Protein AF-A0A7S1T5T5-F1 (afdb_monomer_lite)

Secondary structure (DSSP, 8-state):
--HHHHTT--HHHHHHHHHHHHHHHHTT-S---HHHHHHHHHH-HHHHHHHHHHHHHHHHHHHHHHHHH-HHHHTS---SEEEEEETTEEEEEEEEE-TT----HHHHHHHHHHHHTT-EEEEEEPPPPP----------

Foldseek 3Di:
DPLVVQLVDALVNQLVVQLVVVVVVVPPDPDDDCVVVVCCVVQNSNNVSLQSSQCGSLNVSLLVVVCVVDVPLQVPLFAPDWDFDNVVRHIEGEHEAEVPDDRDPSVVVNQVSCVVSVHHYDYHYDDDDPPPPPPPDDDD

Organism: NCBI:txid31354

Sequence (140 aa):
MRFEAMLKWSGRQIRDEVLSRLEMRCSRLSCFSHFLGDLIERQGRETIADIAEGIGGAGMVRIFRLLCFDFSYWRGGFPDLLLWRSSPPNVKFIEVKGPRDSLSARQRAWMQELLAASLDASVCHVLEPHSTRATHLLEY

Radius of gyration: 20.07 Å; chains: 1; bounding box: 54×48×59 Å

pLDDT: mean 86.36, std 17.39, range [37.12, 98.62]

InterPro domains:
  IPR011856 tRNA endonuclease-like domain superfamily [G3DSA:3.40.1350.10] (56-133)
  IPR014883 VRR-NUC domain [PF08774] (46-126)
  IPR014883 VRR-NUC domain [SM00990] (9-128)
  IPR033315 Fanconi-associated nuclease 1-like [PTHR15749] (41-131)

Structure (mmCIF, N/CA/C/O backbone):
data_AF-A0A7S1T5T5-F1
#
_entry.id   AF-A0A7S1T5T5-F1
#
loop_
_atom_site.group_PDB
_atom_site.id
_atom_site.type_symbol
_atom_site.label_atom_id
_atom_site.label_alt_id
_atom_site.label_comp_id
_atom_site.label_asym_id
_atom_site.label_entity_id
_atom_site.label_seq_id
_atom_site.pdbx_PDB_ins_code
_atom_site.Cartn_x
_atom_site.Cartn_y
_atom_site.Cartn_z
_atom_site.occupancy
_atom_site.B_iso_or_equiv
_atom_site.auth_seq_id
_atom_site.auth_comp_id
_atom_site.auth_asym_id
_atom_site.auth_atom_id
_atom_site.pdbx_PDB_model_num
ATOM 1 N N . MET A 1 1 ? -11.013 -13.771 8.682 1.00 61.72 1 MET A N 1
ATOM 2 C CA . MET A 1 1 ? -10.784 -12.306 8.764 1.00 61.72 1 MET A CA 1
ATOM 3 C C . MET A 1 1 ? -12.099 -11.597 9.002 1.00 61.72 1 MET A C 1
ATOM 5 O O . MET A 1 1 ? -13.111 -12.040 8.479 1.00 61.72 1 MET A O 1
ATOM 9 N N . ARG A 1 2 ? -12.092 -10.502 9.765 1.00 84.25 2 ARG A N 1
ATOM 10 C CA . ARG A 1 2 ? -13.293 -9.711 10.077 1.00 84.25 2 ARG A CA 1
ATOM 11 C C . ARG A 1 2 ? -13.491 -8.570 9.067 1.00 84.25 2 ARG A C 1
ATOM 13 O O . ARG A 1 2 ? -13.563 -7.414 9.462 1.00 84.25 2 ARG A O 1
ATOM 20 N N . PHE A 1 3 ? -13.536 -8.880 7.768 1.00 91.00 3 PHE A N 1
ATOM 21 C CA . PHE A 1 3 ? -13.627 -7.846 6.725 1.00 91.00 3 PHE A CA 1
ATOM 22 C C . PHE A 1 3 ? -14.853 -6.944 6.882 1.00 91.00 3 PHE A C 1
ATOM 24 O O . PHE A 1 3 ? -14.712 -5.730 6.833 1.00 91.00 3 PHE A O 1
ATOM 31 N 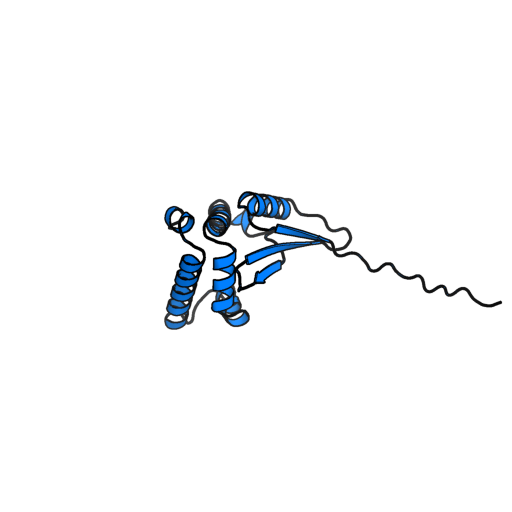N . GLU A 1 4 ? -16.016 -7.519 7.182 1.00 91.56 4 GLU A N 1
ATOM 32 C CA . GLU A 1 4 ? -17.257 -6.757 7.390 1.00 91.56 4 GLU A CA 1
ATOM 33 C C . GLU A 1 4 ? -17.188 -5.785 8.573 1.00 91.56 4 GLU A C 1
ATOM 35 O O . GLU A 1 4 ? -17.822 -4.733 8.556 1.00 91.56 4 GLU A O 1
ATOM 40 N N . ALA A 1 5 ? -16.402 -6.116 9.602 1.00 90.88 5 ALA A N 1
ATOM 41 C CA . ALA A 1 5 ? -16.157 -5.194 10.704 1.00 90.88 5 ALA A CA 1
ATOM 42 C C . ALA A 1 5 ? -15.204 -4.075 10.267 1.00 90.88 5 ALA A C 1
ATOM 44 O O . ALA A 1 5 ? -15.497 -2.908 10.499 1.00 90.88 5 ALA A O 1
ATOM 45 N N . MET A 1 6 ? -14.111 -4.425 9.581 1.00 93.31 6 MET A N 1
ATOM 46 C CA . MET A 1 6 ? -13.083 -3.474 9.149 1.00 93.31 6 MET A CA 1
ATOM 47 C C . MET A 1 6 ? -13.608 -2.439 8.147 1.00 93.31 6 MET A C 1
ATOM 49 O O . MET A 1 6 ? -13.191 -1.289 8.203 1.00 93.31 6 MET A O 1
ATOM 53 N N . LEU A 1 7 ? -14.575 -2.800 7.293 1.00 94.44 7 LEU A N 1
ATOM 54 C CA . LEU A 1 7 ? -15.269 -1.846 6.411 1.00 94.44 7 LEU A CA 1
ATOM 55 C C . LEU A 1 7 ? -15.936 -0.692 7.173 1.00 94.44 7 LEU A C 1
ATOM 57 O O . LEU A 1 7 ? -16.133 0.378 6.607 1.00 94.44 7 LEU A O 1
ATOM 61 N N . LYS A 1 8 ? -16.302 -0.914 8.440 1.00 94.00 8 LYS A N 1
ATOM 62 C CA . LYS A 1 8 ? -17.010 0.053 9.289 1.00 94.00 8 LYS A CA 1
ATOM 63 C C . LYS A 1 8 ? -16.078 0.803 10.235 1.00 94.00 8 LYS A C 1
ATOM 65 O O . LYS A 1 8 ? -16.542 1.647 10.996 1.00 94.00 8 LYS A O 1
ATOM 70 N N . TRP A 1 9 ? -14.793 0.461 10.253 1.00 94.88 9 TRP A N 1
ATOM 71 C CA . TRP A 1 9 ? -13.835 1.091 11.148 1.00 94.88 9 TRP A CA 1
ATOM 72 C C . TRP A 1 9 ? -13.395 2.445 10.603 1.00 94.88 9 TRP A C 1
ATOM 74 O O . TRP A 1 9 ? -13.061 2.587 9.427 1.00 94.88 9 TRP A O 1
ATOM 84 N N . SER A 1 10 ? -13.352 3.432 11.493 1.00 94.94 10 SER A N 1
ATOM 85 C CA . SER A 1 10 ? -12.635 4.683 11.253 1.00 94.94 10 SER A CA 1
ATOM 86 C C . SER A 1 10 ? -11.128 4.435 11.128 1.00 94.94 10 SER A C 1
ATOM 88 O O . SER A 1 10 ? -10.605 3.449 11.653 1.00 94.94 10 SER A O 1
ATOM 90 N N . GLY A 1 11 ? -10.414 5.369 10.493 1.00 93.44 11 GLY A N 1
ATOM 91 C CA . GLY A 1 11 ? -8.951 5.324 10.412 1.00 93.44 11 GLY A CA 1
ATOM 92 C C . GLY A 1 11 ? -8.290 5.177 11.789 1.00 93.44 11 GLY A C 1
ATOM 93 O O . GLY A 1 11 ? -7.420 4.330 11.965 1.00 93.44 11 GLY A O 1
ATOM 94 N N . ARG A 1 12 ? -8.783 5.903 12.801 1.00 94.88 12 ARG A N 1
ATOM 95 C CA . ARG A 1 12 ? -8.283 5.808 14.181 1.00 94.88 12 ARG A CA 1
ATOM 96 C C . ARG A 1 12 ? -8.471 4.417 14.792 1.00 94.88 12 ARG A C 1
ATOM 98 O O . ARG A 1 12 ? -7.554 3.897 15.406 1.00 94.88 12 ARG A O 1
ATOM 105 N N . GLN A 1 13 ? -9.619 3.772 14.579 1.00 96.00 13 GLN A N 1
ATOM 106 C CA . GLN A 1 13 ? -9.828 2.401 15.066 1.00 96.00 13 GLN A CA 1
ATOM 107 C C . GLN A 1 13 ? -8.876 1.400 14.401 1.00 96.00 13 GLN A C 1
ATOM 109 O O . GLN A 1 13 ? -8.422 0.458 15.045 1.00 96.00 13 GLN A O 1
ATOM 114 N N . ILE A 1 14 ? -8.557 1.608 13.120 1.00 95.75 14 ILE A N 1
ATOM 115 C CA . ILE A 1 14 ? -7.556 0.803 12.411 1.00 95.75 14 ILE A CA 1
ATOM 116 C C . ILE A 1 14 ? -6.173 1.037 13.010 1.00 95.75 14 ILE A C 1
ATOM 118 O O . ILE A 1 14 ? -5.473 0.066 13.295 1.00 95.75 14 ILE A O 1
ATOM 122 N N . ARG A 1 15 ? -5.803 2.302 13.238 1.00 95.50 15 ARG A N 1
ATOM 123 C CA . ARG A 1 15 ? -4.551 2.681 13.895 1.00 95.50 15 ARG A CA 1
ATOM 124 C C . ARG A 1 15 ? -4.381 1.954 15.226 1.00 95.50 15 ARG A C 1
ATOM 126 O O . ARG A 1 15 ? -3.378 1.273 15.431 1.00 95.50 15 ARG A O 1
ATOM 133 N N . ASP A 1 16 ? -5.371 2.087 16.102 1.00 95.44 16 ASP A N 1
ATOM 134 C CA . ASP A 1 16 ? -5.329 1.562 17.466 1.00 95.44 16 ASP A CA 1
ATOM 135 C C . ASP A 1 16 ? -5.233 0.027 17.460 1.00 95.44 16 ASP A C 1
ATOM 137 O O . ASP A 1 16 ? -4.434 -0.556 18.197 1.00 95.44 16 ASP A O 1
ATOM 141 N N . GLU A 1 17 ? -5.974 -0.642 16.568 1.00 93.88 17 GL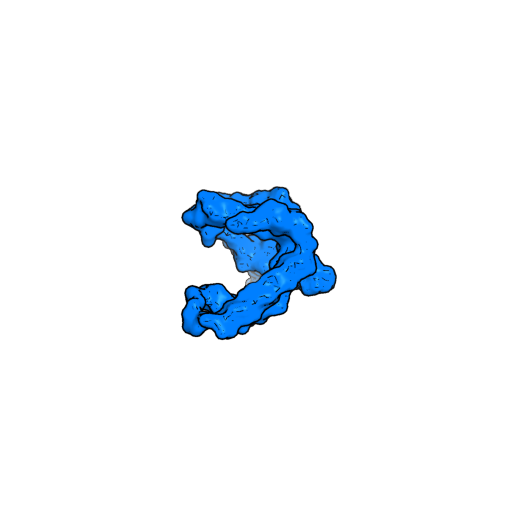U A N 1
ATOM 142 C CA . GLU A 1 17 ? -5.882 -2.096 16.390 1.00 93.88 17 GLU A CA 1
ATOM 143 C C . GLU A 1 17 ? -4.492 -2.524 15.891 1.00 93.88 17 GLU A C 1
ATOM 145 O O . GLU A 1 17 ? -3.937 -3.520 16.367 1.00 93.88 17 GLU A O 1
ATOM 150 N N . VAL A 1 18 ? -3.917 -1.797 14.926 1.00 92.38 18 VAL A N 1
ATOM 151 C CA . VAL A 1 18 ? -2.579 -2.085 14.391 1.00 92.38 18 VAL A CA 1
ATOM 152 C C . VAL A 1 18 ? -1.530 -1.939 15.488 1.00 92.38 18 VAL A C 1
ATOM 154 O O . VAL A 1 18 ? -0.756 -2.873 15.700 1.00 92.38 18 VAL A O 1
ATOM 157 N N . LEU A 1 19 ? -1.541 -0.831 16.232 1.00 91.94 19 LEU A N 1
ATOM 158 C CA . LEU A 1 19 ? -0.616 -0.604 17.344 1.00 91.94 19 LEU A CA 1
ATOM 159 C 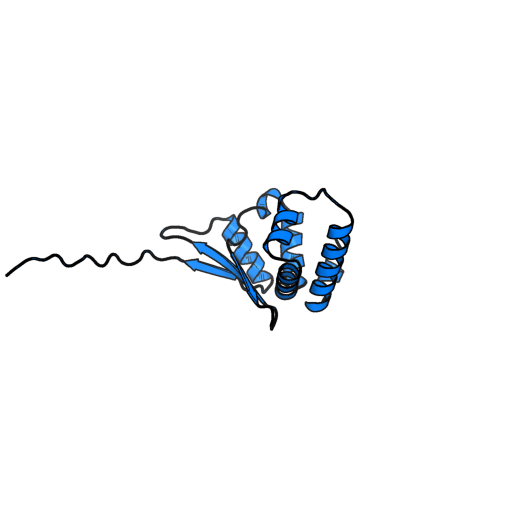C . LEU A 1 19 ? -0.733 -1.701 18.404 1.00 91.94 19 LEU A C 1
ATOM 161 O O . LEU A 1 19 ? 0.275 -2.324 18.743 1.00 91.94 19 LEU A O 1
ATOM 165 N N . SER A 1 20 ? -1.955 -2.021 18.841 1.00 90.69 20 SER A N 1
ATOM 166 C CA . SER A 1 20 ? -2.203 -3.070 19.837 1.00 90.69 20 SER A CA 1
ATOM 167 C C . SER A 1 20 ? -1.653 -4.433 19.393 1.00 90.69 20 SER A C 1
ATOM 169 O O . SER A 1 20 ? -0.999 -5.146 20.162 1.00 90.69 20 SER A O 1
ATOM 171 N N . ARG A 1 21 ? -1.851 -4.807 18.122 1.00 86.94 21 ARG A N 1
ATOM 172 C CA . ARG A 1 21 ? -1.342 -6.079 17.583 1.00 86.94 21 ARG A CA 1
ATOM 173 C C . ARG A 1 21 ? 0.175 -6.110 17.448 1.00 86.94 21 ARG A C 1
ATOM 175 O O . ARG A 1 21 ? 0.759 -7.179 17.634 1.00 86.94 21 ARG A O 1
ATOM 182 N N . LEU A 1 22 ? 0.801 -4.990 17.097 1.00 83.31 22 LEU A N 1
ATOM 183 C CA . LEU A 1 22 ? 2.257 -4.892 16.993 1.00 83.31 22 LEU A CA 1
ATOM 184 C C . LEU A 1 22 ? 2.915 -4.951 18.383 1.00 83.31 22 LEU A C 1
ATOM 186 O O . LEU A 1 22 ? 3.881 -5.693 18.564 1.00 83.31 22 LEU A O 1
ATOM 190 N N . GLU A 1 23 ? 2.340 -4.283 19.386 1.00 78.94 23 GLU A N 1
ATOM 191 C CA . GLU A 1 23 ? 2.780 -4.344 20.791 1.00 78.94 23 GLU A CA 1
ATOM 192 C C . GLU A 1 23 ? 2.694 -5.761 21.379 1.00 78.94 23 GLU A C 1
ATOM 194 O O . GLU A 1 23 ? 3.662 -6.274 21.952 1.00 78.94 23 GLU A O 1
ATOM 199 N N . MET A 1 24 ? 1.559 -6.443 21.186 1.00 66.38 24 MET A N 1
ATOM 200 C CA . MET A 1 24 ? 1.369 -7.817 21.668 1.00 66.38 24 MET A CA 1
ATOM 201 C C . MET A 1 24 ? 2.303 -8.838 21.000 1.00 66.38 24 MET A C 1
ATOM 203 O O . MET A 1 24 ? 2.521 -9.922 21.543 1.00 66.38 24 MET A O 1
ATOM 207 N N . ARG A 1 25 ? 2.833 -8.534 19.809 1.00 64.69 25 ARG A N 1
ATOM 208 C CA . ARG A 1 25 ? 3.747 -9.426 19.078 1.00 64.69 25 ARG A CA 1
ATOM 209 C C . ARG A 1 25 ? 5.207 -9.222 19.465 1.00 64.69 25 ARG A C 1
ATOM 211 O O . ARG A 1 25 ? 5.914 -10.218 19.597 1.00 64.69 25 ARG A O 1
ATOM 218 N N . CYS A 1 26 ? 5.624 -7.983 19.733 1.00 57.22 26 CYS A N 1
ATOM 219 C CA . CYS A 1 26 ? 6.980 -7.675 20.202 1.00 57.22 26 CYS A CA 1
ATOM 220 C C . CYS A 1 26 ? 7.301 -8.334 21.561 1.00 57.22 26 CYS A C 1
ATOM 222 O O . CYS A 1 26 ? 8.456 -8.598 21.871 1.00 57.22 26 CYS A O 1
ATOM 224 N N . SER A 1 27 ? 6.272 -8.642 22.357 1.00 55.09 27 SER A N 1
ATOM 225 C CA . SER A 1 27 ? 6.389 -9.262 23.682 1.00 55.09 27 SER A CA 1
ATOM 226 C C . SER A 1 27 ? 6.342 -10.800 23.691 1.00 55.09 27 SER A C 1
ATOM 228 O O . SER A 1 27 ? 6.624 -11.393 24.730 1.00 55.09 27 SER A O 1
ATOM 230 N N . ARG A 1 28 ? 5.985 -11.476 22.581 1.00 55.41 28 ARG A N 1
ATOM 231 C CA . ARG A 1 28 ? 5.713 -12.935 22.586 1.00 55.41 28 ARG A CA 1
ATOM 232 C C . ARG A 1 28 ? 6.532 -13.802 21.628 1.00 55.41 28 ARG A C 1
ATOM 234 O O . ARG A 1 28 ? 6.517 -15.013 21.824 1.00 55.41 28 ARG A O 1
ATOM 241 N N . LEU A 1 29 ? 7.213 -13.272 20.609 1.00 50.53 29 LEU A N 1
ATOM 242 C CA . LEU A 1 29 ? 7.881 -14.125 19.611 1.00 50.53 29 LEU A CA 1
ATOM 243 C C . LEU A 1 29 ? 9.246 -13.576 19.172 1.00 50.53 29 LEU A C 1
ATOM 245 O O . LEU A 1 29 ? 9.318 -12.598 18.441 1.00 50.53 29 LEU A O 1
ATOM 249 N N . SER A 1 30 ? 10.311 -14.305 19.520 1.00 50.34 30 SER A N 1
ATOM 250 C CA . SER A 1 30 ? 11.673 -14.219 18.957 1.00 50.34 30 SER A CA 1
ATOM 251 C C . SER A 1 30 ? 11.793 -14.823 17.542 1.00 50.34 30 SER A C 1
ATOM 253 O O . SER A 1 30 ? 12.885 -15.083 17.049 1.00 50.34 30 SER A O 1
ATOM 255 N N . CYS A 1 31 ? 10.663 -15.105 16.895 1.00 48.91 31 CYS A N 1
ATOM 256 C CA . CYS A 1 31 ? 10.566 -15.841 15.643 1.00 48.91 31 CYS A CA 1
ATOM 257 C C . CYS A 1 31 ? 9.365 -15.291 14.869 1.00 48.91 31 CYS A C 1
ATOM 259 O O . CYS A 1 31 ? 8.234 -15.756 15.010 1.00 48.91 31 CYS A O 1
ATOM 261 N N . PHE A 1 32 ? 9.589 -14.250 14.078 1.00 51.03 32 PHE A N 1
ATOM 262 C CA . PHE A 1 32 ? 8.680 -13.900 12.995 1.00 51.03 32 PHE A CA 1
ATOM 263 C C . PHE A 1 32 ? 9.461 -13.960 11.689 1.00 51.03 32 PHE A C 1
ATOM 265 O O . PHE A 1 32 ? 10.667 -13.725 11.672 1.00 51.03 32 PHE A O 1
ATOM 272 N N . SER A 1 33 ? 8.777 -14.319 10.600 1.00 52.28 33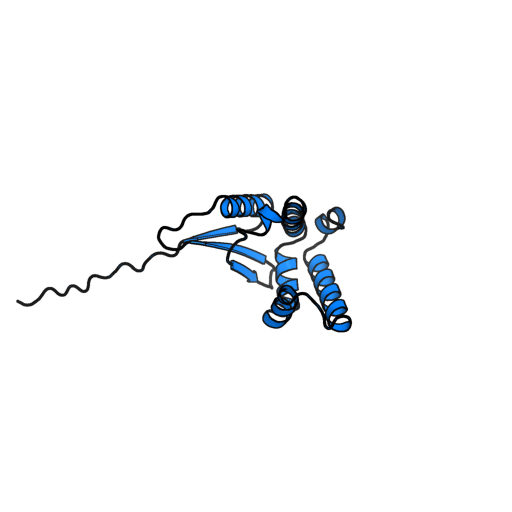 SER A N 1
ATOM 273 C CA . SER A 1 33 ? 9.349 -14.332 9.252 1.00 52.28 33 SER A CA 1
ATOM 274 C C . SER A 1 33 ? 10.149 -13.047 9.022 1.00 52.28 33 SER A C 1
ATOM 276 O O . SER A 1 33 ? 9.557 -11.971 9.156 1.00 52.28 33 SER A O 1
ATOM 278 N N . HIS A 1 34 ? 11.435 -13.176 8.676 1.00 56.53 34 HIS A N 1
ATOM 279 C CA . HIS A 1 34 ? 12.404 -12.076 8.546 1.00 56.53 34 HIS A CA 1
ATOM 280 C C . HIS A 1 34 ? 11.771 -10.796 7.960 1.00 56.53 34 HIS A C 1
ATOM 282 O O . HIS A 1 34 ? 11.850 -9.731 8.546 1.00 56.53 34 HIS A O 1
ATOM 288 N N . PHE A 1 35 ? 10.964 -10.913 6.905 1.00 55.03 35 PHE A N 1
ATOM 289 C CA . PHE A 1 35 ? 10.396 -9.768 6.191 1.00 55.03 35 PHE A CA 1
ATOM 290 C C . PHE A 1 35 ? 9.512 -8.781 6.996 1.00 55.03 35 PHE A C 1
ATOM 292 O O . PHE A 1 35 ? 9.688 -7.571 6.877 1.00 55.03 35 PHE A O 1
ATOM 299 N N . LEU A 1 36 ? 8.531 -9.249 7.785 1.00 55.50 36 LEU A N 1
ATOM 300 C CA . LEU A 1 36 ? 7.622 -8.338 8.516 1.00 55.50 36 LEU A CA 1
ATOM 301 C C . LEU A 1 36 ? 8.267 -7.774 9.787 1.00 55.50 36 LEU A C 1
ATOM 303 O O . LEU A 1 36 ? 7.969 -6.639 10.153 1.00 55.50 36 LEU A O 1
ATOM 307 N N . GLY A 1 37 ? 9.138 -8.556 10.435 1.00 58.88 37 GLY A N 1
ATOM 308 C CA . GLY A 1 37 ? 9.958 -8.085 11.554 1.00 58.88 37 GLY A CA 1
ATOM 309 C C . GLY A 1 37 ? 10.895 -6.969 11.101 1.00 58.88 37 GLY A C 1
ATOM 310 O O . GLY A 1 37 ? 10.835 -5.871 11.650 1.00 58.88 37 GLY A O 1
ATOM 311 N N . ASP A 1 38 ? 11.619 -7.200 10.001 1.00 66.81 38 ASP A N 1
ATOM 312 C CA . ASP A 1 38 ? 12.531 -6.224 9.400 1.00 66.81 38 ASP A CA 1
ATOM 313 C C . ASP A 1 38 ? 11.825 -4.903 9.063 1.00 66.81 38 ASP A C 1
ATOM 315 O O . ASP A 1 38 ? 12.388 -3.828 9.253 1.00 66.81 38 ASP A O 1
ATOM 319 N N . LEU A 1 39 ? 10.587 -4.943 8.555 1.00 70.06 39 LEU A N 1
ATOM 320 C CA . LEU A 1 39 ? 9.851 -3.723 8.209 1.00 70.06 39 LEU A CA 1
ATOM 321 C C . LEU A 1 39 ? 9.481 -2.898 9.449 1.00 70.06 39 LEU A C 1
ATOM 323 O O . LEU A 1 39 ? 9.617 -1.675 9.428 1.00 70.06 39 LEU A O 1
ATOM 327 N N . ILE A 1 40 ? 9.021 -3.556 10.517 1.00 71.75 40 ILE A N 1
ATOM 328 C CA . ILE A 1 40 ? 8.674 -2.891 11.781 1.00 71.75 40 ILE A CA 1
ATOM 329 C C . ILE A 1 40 ? 9.923 -2.284 12.417 1.00 71.75 40 ILE A C 1
ATOM 331 O O . ILE A 1 40 ? 9.871 -1.138 12.859 1.00 71.75 40 ILE A O 1
ATOM 33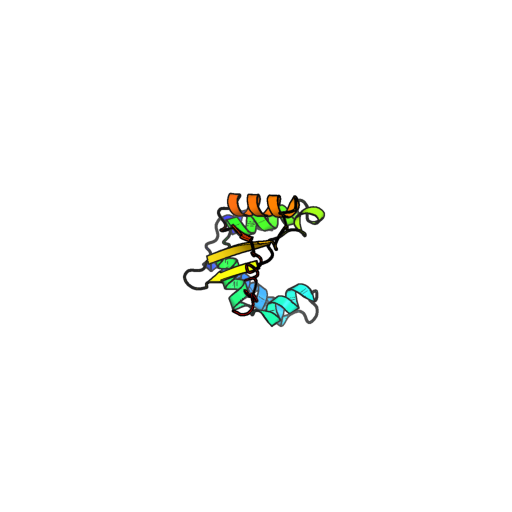5 N N . GLU A 1 41 ? 11.036 -3.016 12.423 1.00 72.81 41 GLU A N 1
ATOM 336 C CA . GLU A 1 41 ? 12.321 -2.521 12.924 1.00 72.81 41 GLU A CA 1
ATOM 337 C C . GLU A 1 41 ? 12.823 -1.321 12.115 1.00 72.81 41 GLU A C 1
ATOM 339 O O . GLU A 1 41 ? 13.298 -0.343 12.688 1.00 72.81 41 GLU A O 1
ATOM 344 N N . ARG A 1 42 ? 12.676 -1.359 10.786 1.00 78.56 42 ARG A N 1
ATOM 345 C CA . ARG A 1 42 ? 13.156 -0.292 9.896 1.00 78.56 42 ARG A CA 1
ATOM 346 C C . ARG A 1 42 ? 12.294 0.965 9.916 1.00 78.56 42 ARG A C 1
ATOM 348 O O . ARG A 1 42 ? 12.839 2.054 9.789 1.00 78.56 42 ARG A O 1
ATOM 355 N N . GLN A 1 43 ? 10.969 0.829 9.993 1.00 83.19 43 GLN A N 1
ATOM 356 C CA . GLN A 1 43 ? 10.039 1.957 9.816 1.00 83.19 43 GLN A CA 1
ATOM 357 C C . GLN A 1 43 ? 9.408 2.444 11.125 1.00 83.19 43 GLN A C 1
ATOM 359 O O . GLN A 1 43 ? 8.963 3.588 11.205 1.00 83.19 43 GLN A O 1
ATOM 364 N N . GLY A 1 44 ? 9.360 1.599 12.155 1.00 87.56 44 GLY A N 1
ATOM 365 C CA . GLY A 1 44 ? 8.659 1.873 13.403 1.00 87.56 44 GLY A CA 1
ATOM 366 C C . GLY A 1 44 ? 7.153 1.598 13.322 1.00 87.56 44 GLY A C 1
ATOM 367 O O . GLY A 1 44 ? 6.490 1.771 12.299 1.00 87.56 44 GLY A O 1
ATOM 368 N N . ARG A 1 45 ? 6.583 1.169 14.451 1.00 89.31 45 ARG A N 1
ATOM 369 C CA . ARG A 1 45 ? 5.161 0.805 14.573 1.00 89.31 45 ARG A CA 1
ATOM 370 C C . ARG A 1 45 ? 4.193 1.967 14.299 1.00 89.31 45 ARG A C 1
ATOM 372 O O . ARG A 1 45 ? 3.132 1.735 13.732 1.00 89.31 45 ARG A O 1
ATOM 379 N N . GLU A 1 46 ? 4.559 3.193 14.683 1.00 91.62 46 GLU A N 1
ATOM 380 C CA . GLU A 1 46 ? 3.712 4.381 14.497 1.00 91.62 46 GLU A CA 1
ATOM 381 C C . GLU A 1 46 ? 3.561 4.707 13.013 1.00 91.62 46 GLU A C 1
ATOM 383 O O . GLU A 1 46 ? 2.452 4.948 12.558 1.00 91.62 46 GLU A O 1
ATOM 388 N N . THR A 1 47 ? 4.644 4.595 12.239 1.00 92.38 47 THR A N 1
ATOM 389 C CA . THR A 1 47 ? 4.624 4.739 10.778 1.00 92.38 47 THR A CA 1
ATOM 390 C C . THR A 1 47 ? 3.680 3.728 10.132 1.00 92.38 47 THR A C 1
ATOM 392 O O . THR A 1 47 ? 2.866 4.075 9.282 1.00 92.38 47 THR A O 1
ATOM 395 N N . ILE A 1 48 ? 3.743 2.464 10.559 1.00 92.56 48 ILE A N 1
ATOM 396 C CA . ILE A 1 48 ? 2.850 1.415 10.046 1.00 92.56 48 ILE A CA 1
ATOM 397 C C . ILE A 1 48 ? 1.391 1.725 10.398 1.00 92.56 48 ILE A C 1
ATOM 399 O O . ILE A 1 48 ? 0.498 1.510 9.577 1.00 92.56 48 ILE A O 1
ATOM 403 N N . ALA A 1 49 ? 1.145 2.246 11.598 1.00 94.38 49 ALA A N 1
ATOM 404 C CA . ALA A 1 49 ? -0.183 2.638 12.037 1.00 94.38 49 ALA A CA 1
ATOM 405 C C . ALA A 1 49 ? -0.711 3.866 11.271 1.00 94.38 49 ALA A C 1
ATOM 407 O O . ALA A 1 49 ? -1.862 3.838 10.845 1.00 94.38 49 ALA A O 1
ATOM 408 N N . ASP A 1 50 ? 0.126 4.880 11.017 1.00 95.50 50 ASP A N 1
ATOM 409 C CA . ASP A 1 50 ? -0.189 6.047 10.176 1.00 95.50 50 ASP A CA 1
ATOM 410 C C . ASP A 1 50 ? -0.584 5.615 8.756 1.00 95.50 50 ASP A C 1
ATOM 412 O O . ASP A 1 50 ? -1.578 6.086 8.202 1.00 95.50 50 ASP A O 1
ATOM 416 N N . ILE A 1 51 ? 0.182 4.690 8.168 1.00 96.44 51 ILE A N 1
ATOM 417 C CA . ILE A 1 51 ? -0.091 4.146 6.835 1.00 96.44 51 ILE A CA 1
ATOM 418 C C . ILE A 1 51 ? -1.421 3.390 6.834 1.00 96.44 51 ILE A C 1
ATOM 420 O O . ILE A 1 51 ? -2.251 3.614 5.956 1.00 96.44 51 ILE A O 1
ATOM 424 N N . ALA A 1 52 ? -1.654 2.510 7.810 1.00 96.38 52 ALA A N 1
ATOM 425 C CA . ALA A 1 52 ? -2.899 1.750 7.896 1.00 96.38 52 ALA A CA 1
ATOM 426 C C . ALA A 1 52 ? -4.119 2.664 8.100 1.00 96.38 52 ALA A C 1
ATOM 428 O O . ALA A 1 52 ? -5.154 2.468 7.462 1.00 96.38 52 ALA A O 1
ATOM 429 N N . GLU A 1 53 ? -3.978 3.690 8.940 1.00 97.44 53 GLU A N 1
ATOM 430 C CA . GLU A 1 53 ? -4.979 4.734 9.145 1.00 97.44 53 GLU A CA 1
ATOM 431 C C . GLU A 1 53 ? -5.288 5.482 7.843 1.00 97.44 53 GLU A C 1
ATOM 433 O O . GLU A 1 53 ? -6.460 5.657 7.510 1.00 97.44 53 GLU A O 1
ATOM 438 N N . GLY A 1 54 ? -4.255 5.859 7.081 1.00 97.31 54 GLY A N 1
ATOM 439 C CA . GLY A 1 54 ? -4.398 6.556 5.803 1.00 97.31 54 GLY A CA 1
ATOM 440 C C . GLY A 1 54 ? -4.969 5.695 4.669 1.00 97.31 54 GLY A C 1
ATOM 441 O O . GLY A 1 54 ? -5.700 6.220 3.835 1.00 97.31 54 GLY A O 1
ATOM 442 N N . ILE A 1 55 ? -4.695 4.382 4.633 1.00 97.56 55 ILE A N 1
ATOM 443 C CA . ILE A 1 55 ? -5.348 3.450 3.688 1.00 97.56 55 ILE A CA 1
ATOM 444 C C . ILE A 1 55 ? -6.836 3.298 4.038 1.00 97.56 55 ILE A C 1
ATOM 446 O O . ILE A 1 55 ? -7.691 3.195 3.154 1.00 97.56 55 ILE A O 1
ATOM 450 N N . GLY A 1 56 ? -7.152 3.249 5.332 1.00 96.62 56 GLY A N 1
ATOM 451 C CA . GLY A 1 56 ? -8.511 3.080 5.820 1.00 96.62 56 GLY A CA 1
ATOM 452 C C . GLY A 1 56 ? -9.101 1.687 5.565 1.00 96.62 56 GLY A C 1
ATOM 453 O O . GLY A 1 56 ? -8.537 0.817 4.894 1.00 96.62 56 GLY A O 1
ATOM 454 N N . GLY A 1 57 ? -10.285 1.454 6.133 1.00 96.00 57 GLY A N 1
ATOM 455 C CA . GLY A 1 57 ? -10.860 0.111 6.234 1.00 96.00 57 GLY A CA 1
ATOM 456 C C . GLY A 1 57 ? -11.240 -0.478 4.882 1.00 96.00 57 GLY A C 1
ATOM 457 O O . GLY A 1 57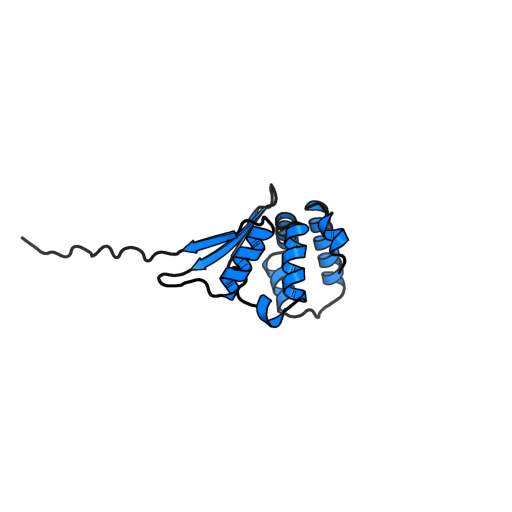 ? -10.900 -1.623 4.583 1.00 96.00 57 GLY A O 1
ATOM 458 N N . ALA A 1 58 ? -11.898 0.320 4.038 1.00 95.69 58 ALA A N 1
ATOM 459 C CA . ALA A 1 58 ? -12.304 -0.087 2.696 1.00 95.69 58 ALA A CA 1
ATOM 460 C C . ALA A 1 58 ? -11.101 -0.446 1.808 1.00 95.69 58 ALA A C 1
ATOM 462 O O . ALA A 1 58 ? -11.095 -1.516 1.192 1.00 95.69 58 ALA A O 1
ATOM 463 N N . GLY A 1 59 ? -10.059 0.394 1.811 1.00 97.00 59 GLY A N 1
ATOM 464 C CA . GLY A 1 59 ? -8.823 0.152 1.070 1.00 97.00 59 GLY A CA 1
ATOM 465 C C . GLY A 1 59 ? -8.118 -1.128 1.520 1.00 97.00 59 GLY A C 1
ATOM 466 O O . GLY A 1 59 ? -7.807 -1.992 0.697 1.00 97.00 59 GLY A O 1
ATOM 467 N N . MET A 1 60 ? -7.956 -1.317 2.834 1.00 96.56 60 MET A N 1
ATOM 468 C CA . MET A 1 60 ? -7.347 -2.532 3.385 1.00 96.56 60 MET A CA 1
ATOM 469 C C . MET A 1 60 ? -8.166 -3.784 3.046 1.00 96.56 60 MET A C 1
ATOM 471 O O . MET A 1 60 ? -7.595 -4.807 2.669 1.00 96.56 60 MET A O 1
ATOM 475 N N . VAL A 1 61 ? -9.503 -3.724 3.125 1.00 96.81 61 VAL A N 1
ATOM 476 C CA . VAL A 1 61 ? -10.366 -4.848 2.726 1.00 96.81 61 VAL A CA 1
ATOM 477 C C . VAL A 1 61 ? -10.189 -5.169 1.244 1.00 96.81 61 VAL A C 1
ATOM 479 O O . VAL A 1 61 ? -10.099 -6.353 0.914 1.00 96.81 61 VAL A O 1
ATOM 482 N N . ARG A 1 62 ? -10.113 -4.168 0.352 1.00 97.56 62 ARG A N 1
ATOM 483 C CA . ARG A 1 62 ? -9.875 -4.411 -1.081 1.00 97.56 62 ARG A CA 1
ATOM 484 C C . ARG A 1 62 ? -8.566 -5.165 -1.288 1.00 97.56 62 ARG A C 1
ATOM 486 O O . ARG A 1 62 ? -8.589 -6.240 -1.884 1.00 97.56 62 ARG A O 1
ATOM 493 N N . ILE A 1 63 ? -7.465 -4.638 -0.751 1.00 97.38 63 ILE A N 1
ATOM 494 C CA . ILE A 1 63 ? -6.119 -5.208 -0.896 1.00 97.38 63 ILE A CA 1
ATOM 495 C C . ILE A 1 63 ? -6.083 -6.642 -0.353 1.00 97.38 63 ILE A C 1
ATOM 497 O O . ILE A 1 63 ? -5.666 -7.568 -1.050 1.00 97.38 63 ILE A O 1
ATOM 501 N N . PHE A 1 64 ? -6.575 -6.861 0.868 1.00 96.75 64 PHE A N 1
ATOM 502 C CA . PHE A 1 64 ? -6.537 -8.182 1.494 1.00 96.75 64 PHE A CA 1
ATOM 503 C C . PHE A 1 64 ? -7.456 -9.193 0.813 1.00 96.75 64 PHE A C 1
ATOM 505 O O . PHE A 1 64 ? -7.095 -10.364 0.723 1.00 96.75 64 PHE A O 1
ATOM 512 N N . ARG A 1 65 ? -8.621 -8.779 0.297 1.00 97.06 65 ARG A N 1
ATOM 513 C CA . ARG A 1 65 ? -9.489 -9.678 -0.480 1.00 97.06 65 ARG A CA 1
ATOM 514 C C . ARG A 1 65 ? -8.788 -10.169 -1.743 1.00 97.06 65 ARG A C 1
ATOM 516 O O . ARG A 1 65 ? -8.857 -11.361 -2.011 1.00 97.06 65 ARG A O 1
ATOM 523 N N . LEU A 1 66 ? -8.093 -9.296 -2.474 1.00 97.75 66 LEU A N 1
ATOM 524 C CA . LEU A 1 66 ? -7.342 -9.682 -3.675 1.00 97.75 66 LEU A CA 1
ATOM 525 C C . LEU A 1 66 ? -6.208 -10.656 -3.340 1.00 97.75 66 LEU A C 1
ATOM 527 O O . LEU A 1 66 ? -6.128 -11.735 -3.926 1.00 97.75 66 LEU A O 1
ATOM 531 N N . LEU A 1 67 ? -5.400 -10.323 -2.329 1.00 97.06 67 LEU A N 1
ATOM 532 C CA . LEU A 1 67 ? -4.313 -11.187 -1.860 1.00 97.06 67 LEU A CA 1
ATOM 533 C C . LEU A 1 67 ? -4.813 -12.557 -1.383 1.00 97.06 67 LEU A C 1
ATOM 535 O O . LEU A 1 67 ? -4.151 -13.559 -1.628 1.00 97.06 67 LEU A O 1
ATOM 539 N N . CYS A 1 68 ? -5.965 -12.625 -0.714 1.00 96.69 68 CYS A N 1
ATOM 540 C CA . CYS A 1 68 ? -6.534 -13.896 -0.265 1.00 96.69 68 CYS A CA 1
ATOM 541 C C . CYS A 1 68 ? -7.264 -14.670 -1.365 1.00 96.69 68 CYS A C 1
ATOM 543 O O . CYS A 1 68 ? -7.366 -15.888 -1.257 1.00 96.69 68 CYS A O 1
ATOM 545 N N . PHE A 1 69 ? -7.781 -13.988 -2.386 1.00 96.75 69 PHE A N 1
ATOM 546 C CA . PHE A 1 69 ? -8.458 -14.619 -3.515 1.00 96.75 69 PHE A CA 1
ATOM 547 C C . PHE A 1 69 ? -7.468 -15.348 -4.428 1.00 96.75 69 PHE A C 1
ATOM 549 O O . PHE A 1 69 ? -7.676 -16.515 -4.741 1.00 96.75 69 PHE A O 1
ATOM 556 N N . ASP A 1 70 ? -6.371 -14.686 -4.806 1.00 97.62 70 ASP A N 1
ATOM 557 C CA . ASP A 1 70 ? -5.289 -15.302 -5.581 1.00 97.62 70 ASP A CA 1
ATOM 558 C C . ASP A 1 70 ? -3.938 -14.684 -5.211 1.00 97.62 70 ASP A C 1
ATOM 560 O O . ASP A 1 70 ? -3.417 -13.773 -5.863 1.00 97.62 70 ASP A O 1
ATOM 564 N N . PHE A 1 71 ? -3.337 -15.211 -4.148 1.00 96.56 71 PHE A N 1
ATOM 565 C CA . PHE A 1 71 ? -2.035 -14.746 -3.687 1.00 96.56 71 PHE A CA 1
ATOM 566 C C . PHE A 1 71 ? -0.946 -14.897 -4.759 1.00 96.56 71 PHE A C 1
ATOM 568 O O . PHE A 1 71 ? -0.039 -14.073 -4.838 1.00 96.56 71 PHE A O 1
ATOM 575 N N . SER A 1 72 ? -1.020 -15.934 -5.601 1.00 96.69 72 SER A N 1
ATOM 576 C CA . SER A 1 72 ? 0.015 -16.229 -6.596 1.00 96.69 72 SER A CA 1
ATOM 577 C C . SER A 1 72 ? 0.134 -15.123 -7.648 1.00 96.69 72 SER A C 1
ATOM 579 O O . SER A 1 72 ? 1.249 -14.767 -8.052 1.00 96.69 72 SER A O 1
ATOM 581 N N . TYR A 1 73 ? -1.008 -14.547 -8.027 1.00 97.25 73 TYR A N 1
ATOM 582 C CA . TYR A 1 73 ? -1.109 -13.420 -8.938 1.00 97.25 73 TYR A CA 1
ATOM 583 C C . TYR A 1 73 ? -0.831 -12.094 -8.222 1.00 97.25 73 TYR A C 1
ATOM 585 O O . TYR A 1 73 ? 0.049 -11.341 -8.646 1.00 97.25 73 TYR A O 1
ATOM 593 N N . TRP A 1 74 ? -1.534 -11.830 -7.114 1.00 97.81 74 TRP A N 1
ATOM 594 C CA . TRP A 1 74 ? -1.556 -10.517 -6.461 1.00 97.81 74 TRP A CA 1
ATOM 595 C C . TRP A 1 74 ? -0.319 -10.208 -5.609 1.00 97.81 74 TRP A C 1
ATOM 597 O O . TRP A 1 74 ? -0.061 -9.041 -5.327 1.00 97.81 74 TRP A O 1
ATOM 607 N N . ARG A 1 75 ? 0.515 -11.199 -5.261 1.00 95.19 75 ARG A N 1
ATOM 608 C CA . ARG A 1 75 ? 1.796 -10.952 -4.565 1.00 95.19 75 ARG A CA 1
ATOM 609 C C . ARG A 1 75 ? 2.833 -10.183 -5.397 1.00 95.19 75 ARG A C 1
ATOM 611 O O . ARG A 1 75 ? 3.885 -9.847 -4.865 1.00 95.19 75 ARG A O 1
ATOM 618 N N . GLY A 1 76 ? 2.600 -9.978 -6.696 1.00 95.50 76 GLY A N 1
ATOM 619 C CA . GLY A 1 76 ? 3.504 -9.247 -7.587 1.00 95.50 76 GLY A CA 1
ATOM 620 C C . GLY A 1 76 ? 2.825 -8.060 -8.267 1.00 95.50 76 GLY A C 1
ATOM 621 O O . GLY A 1 76 ? 1.620 -8.079 -8.502 1.00 95.50 76 GLY A O 1
ATOM 622 N N . GLY A 1 77 ? 3.620 -7.052 -8.630 1.00 96.56 77 GLY A N 1
ATOM 623 C CA . GLY A 1 77 ? 3.149 -5.854 -9.334 1.00 96.56 77 GLY A CA 1
ATOM 624 C C . GLY A 1 77 ? 2.428 -4.830 -8.455 1.00 96.56 77 GLY A C 1
ATOM 625 O O . GLY A 1 77 ? 1.740 -3.975 -9.004 1.00 96.56 77 GLY A O 1
ATOM 626 N N . PHE A 1 78 ? 2.539 -4.942 -7.126 1.00 97.31 78 PHE A N 1
ATOM 627 C CA . PHE A 1 78 ? 2.105 -3.886 -6.209 1.00 97.31 78 PHE A CA 1
ATOM 628 C C . PHE A 1 78 ? 2.966 -2.628 -6.432 1.00 97.31 78 PHE A C 1
ATOM 630 O O . PHE A 1 78 ? 4.141 -2.807 -6.758 1.00 97.31 78 PHE A O 1
ATOM 637 N N . PRO A 1 79 ? 2.424 -1.407 -6.254 1.00 97.88 79 PRO A N 1
ATOM 638 C CA . PRO A 1 79 ? 3.159 -0.171 -6.515 1.00 97.88 79 PRO A CA 1
ATOM 639 C C . PRO A 1 79 ? 4.519 -0.083 -5.816 1.00 97.88 79 PRO A C 1
ATOM 641 O O . PRO A 1 79 ? 4.627 -0.419 -4.635 1.00 97.88 79 PRO A O 1
ATOM 644 N N . ASP A 1 80 ? 5.528 0.403 -6.544 1.00 97.19 80 ASP A N 1
ATOM 645 C CA . ASP A 1 80 ? 6.916 0.518 -6.067 1.00 97.19 80 ASP A CA 1
ATOM 646 C C . ASP A 1 80 ? 7.066 1.351 -4.783 1.00 97.19 80 ASP A C 1
ATOM 648 O O . ASP A 1 80 ? 7.866 1.016 -3.908 1.00 97.19 80 ASP A O 1
ATOM 652 N N . LEU A 1 81 ? 6.314 2.452 -4.667 1.00 96.94 81 LEU A N 1
ATOM 653 C CA . LEU A 1 81 ? 6.383 3.376 -3.537 1.00 96.94 81 LEU A CA 1
ATOM 654 C C . LEU A 1 81 ? 5.015 3.565 -2.878 1.00 96.94 81 LEU A C 1
ATOM 656 O O . LEU A 1 81 ? 3.972 3.632 -3.533 1.00 96.94 81 LEU A O 1
ATOM 660 N N . LEU A 1 82 ? 5.049 3.763 -1.562 1.00 96.00 82 LEU A N 1
ATOM 661 C CA . LEU A 1 82 ? 3.932 4.249 -0.764 1.00 96.00 82 LEU A CA 1
ATOM 662 C C . LEU A 1 82 ? 4.389 5.516 -0.046 1.00 96.00 82 LEU A C 1
ATOM 664 O O . LEU A 1 82 ? 5.272 5.475 0.808 1.00 96.00 82 LEU A O 1
ATOM 668 N N . LEU A 1 83 ? 3.788 6.644 -0.406 1.00 96.94 83 LEU A N 1
ATOM 669 C CA . LEU A 1 83 ? 3.968 7.909 0.297 1.00 96.94 83 LEU A CA 1
ATOM 670 C C . LEU A 1 83 ? 2.890 8.028 1.364 1.00 96.94 83 LEU A C 1
ATOM 672 O O . LEU A 1 83 ? 1.742 7.660 1.116 1.00 96.94 83 LEU A O 1
ATOM 676 N N . TRP A 1 84 ? 3.231 8.571 2.527 1.00 96.25 84 TRP A N 1
ATOM 677 C CA . TRP A 1 84 ? 2.264 8.809 3.591 1.00 96.25 84 TRP A CA 1
ATOM 678 C C . TRP A 1 84 ? 2.499 10.155 4.266 1.00 96.25 84 TRP A C 1
ATOM 680 O O . TRP A 1 84 ? 3.576 10.748 4.189 1.00 96.25 84 TRP A O 1
ATOM 690 N N . ARG A 1 85 ? 1.459 10.635 4.938 1.00 93.69 85 ARG A N 1
ATOM 691 C CA . ARG A 1 85 ? 1.506 11.767 5.866 1.00 93.69 85 ARG A CA 1
ATOM 692 C C . ARG A 1 85 ? 0.672 11.417 7.089 1.00 93.69 85 ARG A C 1
ATOM 694 O O . ARG A 1 85 ? -0.363 10.779 6.940 1.00 93.69 85 ARG A O 1
ATOM 701 N N . SER A 1 86 ? 1.090 11.860 8.269 1.00 90.75 86 SER A N 1
ATOM 702 C CA . SER A 1 86 ? 0.415 11.514 9.531 1.00 90.75 86 SER A CA 1
ATOM 703 C C . SER A 1 86 ? -0.690 12.501 9.925 1.00 90.75 86 SER A C 1
ATOM 705 O O . SER A 1 86 ? -1.554 12.168 10.727 1.00 90.75 86 SER A O 1
ATOM 707 N N . SER A 1 87 ? -0.688 13.731 9.390 1.00 91.00 87 SER A N 1
ATOM 708 C CA . SER A 1 87 ? -1.676 14.758 9.757 1.00 91.00 87 SER A CA 1
ATOM 709 C C . SER A 1 87 ? -2.050 15.687 8.586 1.00 91.00 87 SER A C 1
ATOM 711 O O . SER A 1 87 ? -1.193 16.437 8.103 1.00 91.00 87 SER A O 1
ATOM 713 N N . PRO A 1 88 ? -3.308 15.647 8.095 1.00 90.44 88 PRO A N 1
ATOM 714 C CA . PRO A 1 88 ? -4.233 14.523 8.267 1.00 90.44 88 PRO A CA 1
ATOM 715 C C . PRO A 1 88 ? -3.630 13.228 7.689 1.00 90.44 88 PRO A C 1
ATOM 717 O O . PRO A 1 88 ? -2.863 13.328 6.726 1.00 90.44 88 PRO A O 1
ATOM 720 N N . PRO A 1 89 ? -3.959 12.046 8.242 1.00 91.81 89 PRO A N 1
ATOM 721 C CA . PRO A 1 89 ? -3.532 10.763 7.696 1.00 91.81 89 PRO A CA 1
ATOM 722 C C . PRO A 1 89 ? -3.946 10.601 6.234 1.00 91.81 89 PRO A C 1
ATOM 724 O O . PRO A 1 89 ? -5.113 10.791 5.893 1.00 91.81 89 PRO A O 1
ATOM 727 N N . ASN A 1 90 ? -2.993 10.275 5.364 1.00 94.69 90 ASN A N 1
ATOM 728 C CA . ASN A 1 90 ? -3.256 9.976 3.957 1.00 94.69 90 ASN A CA 1
ATOM 729 C C . ASN A 1 90 ? -2.111 9.140 3.375 1.00 94.69 90 ASN A C 1
ATOM 731 O O . ASN A 1 90 ? -0.975 9.234 3.848 1.00 94.69 90 ASN A O 1
ATOM 735 N N . VAL A 1 91 ? -2.408 8.373 2.331 1.00 97.88 91 VAL A N 1
ATOM 736 C CA . VAL A 1 91 ? -1.447 7.582 1.568 1.00 97.88 91 VAL A CA 1
ATOM 737 C C . VAL A 1 91 ? -1.599 7.816 0.070 1.00 97.88 91 VAL A C 1
ATOM 739 O O . VAL A 1 91 ? -2.695 8.054 -0.431 1.00 97.88 91 VAL A O 1
ATOM 742 N N . LYS A 1 92 ? -0.491 7.687 -0.655 1.00 98.38 92 LYS A N 1
ATOM 743 C CA . LYS A 1 92 ? -0.473 7.664 -2.116 1.00 98.38 92 LYS A CA 1
ATOM 744 C C . LYS A 1 92 ? 0.412 6.526 -2.598 1.00 98.38 92 LYS A C 1
ATOM 746 O O . LYS A 1 92 ? 1.577 6.438 -2.214 1.00 98.38 92 LYS A O 1
ATOM 751 N N . PHE A 1 93 ? -0.137 5.680 -3.455 1.00 98.62 93 PHE A N 1
ATOM 752 C CA . PHE A 1 93 ? 0.580 4.586 -4.092 1.00 98.62 93 PHE A CA 1
ATOM 753 C C . PHE A 1 93 ? 1.176 5.061 -5.414 1.00 98.62 93 PHE A C 1
ATOM 755 O O . PHE A 1 93 ? 0.472 5.618 -6.255 1.00 98.62 93 PHE A O 1
ATOM 762 N N . ILE A 1 94 ? 2.472 4.855 -5.612 1.00 98.50 94 ILE A N 1
ATOM 763 C CA . ILE A 1 94 ? 3.166 5.292 -6.819 1.00 98.50 94 ILE A CA 1
ATOM 764 C C . ILE A 1 94 ? 3.873 4.109 -7.452 1.00 98.50 94 ILE A C 1
ATOM 766 O O . ILE A 1 94 ? 4.732 3.484 -6.839 1.00 98.50 94 ILE A O 1
ATOM 770 N N . GLU A 1 95 ? 3.541 3.853 -8.708 1.00 98.62 95 GLU A N 1
ATOM 771 C CA . GLU A 1 95 ? 4.310 2.958 -9.561 1.00 98.62 95 GLU A CA 1
ATOM 772 C C . GLU A 1 95 ? 5.314 3.786 -10.364 1.00 98.62 95 GLU A C 1
ATOM 774 O O . GLU A 1 95 ? 4.921 4.729 -11.056 1.00 98.62 95 GLU A O 1
ATOM 779 N N . VAL A 1 96 ? 6.603 3.464 -10.289 1.00 98.06 96 VAL A N 1
ATOM 780 C CA . VAL A 1 96 ? 7.651 4.223 -10.975 1.00 98.06 96 VAL A CA 1
ATOM 781 C C . VAL A 1 96 ? 7.989 3.540 -12.296 1.00 98.06 96 VAL A C 1
ATOM 783 O O . VAL A 1 96 ? 8.065 2.313 -12.418 1.00 98.06 96 VAL A O 1
ATOM 786 N N . LYS A 1 97 ? 8.167 4.347 -13.339 1.00 97.50 97 LYS A N 1
ATOM 787 C CA . LYS A 1 97 ? 8.568 3.871 -14.660 1.00 97.50 97 LYS A CA 1
ATOM 788 C C . LYS A 1 97 ? 9.748 4.670 -15.159 1.00 97.50 97 LYS A C 1
ATOM 790 O O . LYS A 1 97 ? 9.679 5.897 -15.251 1.00 97.50 97 LYS A O 1
ATOM 795 N N . GLY A 1 98 ? 10.826 3.957 -15.469 1.00 96.25 98 GLY A N 1
ATOM 796 C CA . GLY A 1 98 ? 11.981 4.542 -16.111 1.00 96.25 98 GLY A CA 1
ATOM 797 C C . GLY A 1 98 ? 11.695 4.920 -17.567 1.00 96.25 98 GLY A C 1
ATOM 798 O O . GLY A 1 98 ? 10.624 4.628 -18.117 1.00 96.25 98 GLY A O 1
ATOM 799 N N . PRO A 1 99 ? 12.675 5.548 -18.226 1.00 93.12 99 PRO A N 1
ATOM 800 C CA . PRO A 1 99 ? 12.604 5.834 -19.647 1.00 93.12 99 PRO A CA 1
ATOM 801 C C . PRO A 1 99 ? 12.405 4.537 -20.437 1.00 93.12 99 PRO A C 1
ATOM 803 O O . PRO A 1 99 ? 13.239 3.636 -20.367 1.00 93.12 99 PRO A O 1
ATOM 806 N N . ARG A 1 100 ? 11.328 4.479 -21.231 1.00 91.50 100 ARG A N 1
ATOM 807 C CA . ARG A 1 100 ? 10.906 3.322 -22.053 1.00 91.50 100 ARG A CA 1
ATOM 808 C C . ARG A 1 100 ? 10.226 2.177 -21.288 1.00 91.50 100 ARG A C 1
ATOM 810 O O . ARG A 1 100 ? 9.810 1.213 -21.928 1.00 91.50 100 ARG A O 1
ATOM 817 N N . ASP A 1 101 ? 10.027 2.293 -19.977 1.00 96.38 101 ASP A N 1
ATOM 818 C CA . ASP A 1 101 ? 9.253 1.302 -19.233 1.00 96.38 101 ASP A CA 1
ATOM 819 C C . ASP A 1 101 ? 7.747 1.505 -19.416 1.00 96.38 101 ASP A C 1
ATOM 821 O O . ASP A 1 101 ? 7.233 2.624 -19.482 1.00 96.38 101 ASP A O 1
ATOM 825 N N . SER A 1 102 ? 7.014 0.394 -19.420 1.00 96.31 102 SER A N 1
ATOM 826 C CA . SER A 1 102 ? 5.554 0.388 -19.393 1.00 96.31 102 SER A CA 1
ATOM 827 C C . SER A 1 102 ? 5.044 -0.448 -18.225 1.00 96.31 102 SER A C 1
ATOM 829 O O . SER A 1 102 ? 5.761 -1.275 -17.659 1.00 96.31 102 SER A O 1
ATOM 831 N N . LEU A 1 103 ? 3.793 -0.220 -17.828 1.00 97.88 103 LEU A N 1
ATOM 832 C CA . LEU A 1 103 ? 3.153 -1.058 -16.820 1.00 97.88 103 LEU A CA 1
ATOM 833 C C . LEU A 1 103 ? 3.037 -2.499 -17.333 1.00 97.88 103 LEU A C 1
ATOM 835 O O . LEU A 1 103 ? 2.583 -2.745 -18.452 1.00 97.88 103 LEU A O 1
ATOM 839 N N . SER A 1 104 ? 3.358 -3.470 -16.488 1.00 98.06 104 SER A N 1
ATOM 840 C CA . SER A 1 104 ? 2.962 -4.861 -16.695 1.00 98.06 104 SER A CA 1
ATOM 841 C C . SER A 1 104 ? 1.445 -5.030 -16.532 1.00 98.06 104 SER A C 1
ATOM 843 O O . SER A 1 104 ? 0.745 -4.156 -16.011 1.00 98.06 104 SER A O 1
ATOM 845 N N . ALA A 1 105 ? 0.915 -6.185 -16.943 1.00 98.19 105 ALA A N 1
ATOM 846 C CA . ALA A 1 105 ? -0.499 -6.505 -16.739 1.00 98.19 105 ALA A CA 1
ATOM 847 C C . ALA A 1 105 ? -0.891 -6.509 -15.248 1.00 98.19 105 ALA A C 1
ATOM 849 O O . ALA A 1 105 ? -1.950 -5.994 -14.896 1.00 98.19 105 ALA A O 1
ATOM 850 N N . ARG A 1 106 ? -0.014 -7.016 -14.368 1.00 98.19 106 ARG A N 1
ATOM 851 C CA . ARG A 1 106 ? -0.253 -7.041 -12.915 1.00 98.19 106 ARG A CA 1
ATOM 852 C C . ARG A 1 106 ? -0.236 -5.646 -12.297 1.00 98.19 106 ARG A C 1
ATOM 854 O O . ARG A 1 106 ? -1.118 -5.341 -11.507 1.00 98.19 106 ARG A O 1
ATOM 861 N N . GLN A 1 107 ? 0.705 -4.792 -12.705 1.00 98.56 107 GLN A N 1
ATOM 862 C CA . GLN A 1 107 ? 0.748 -3.396 -12.251 1.00 98.56 107 GLN A CA 1
ATOM 863 C C . GLN A 1 107 ? -0.509 -2.639 -12.686 1.00 98.56 107 GLN A C 1
ATOM 865 O O . GLN A 1 107 ? -1.138 -1.985 -11.864 1.00 98.56 107 GLN A O 1
ATOM 870 N N . ARG A 1 108 ? -0.953 -2.793 -13.945 1.00 98.62 108 ARG A N 1
ATOM 871 C CA . ARG A 1 108 ? -2.236 -2.215 -14.390 1.00 98.62 108 ARG A CA 1
ATOM 872 C C . ARG A 1 108 ? -3.413 -2.689 -13.540 1.00 98.62 108 ARG A C 1
ATOM 874 O O . ARG A 1 108 ? -4.228 -1.859 -13.149 1.00 98.62 108 ARG A O 1
ATOM 881 N N . ALA A 1 109 ? -3.480 -3.987 -13.243 1.00 98.56 109 ALA A N 1
ATOM 882 C CA . ALA A 1 109 ? -4.534 -4.544 -12.402 1.00 98.56 109 ALA A CA 1
ATOM 883 C C . ALA A 1 109 ? -4.508 -3.928 -10.993 1.00 98.56 109 ALA A C 1
ATOM 885 O O . ALA A 1 109 ? -5.534 -3.453 -10.522 1.00 98.56 109 ALA A O 1
ATOM 886 N N . TRP A 1 110 ? -3.339 -3.832 -10.350 1.00 98.50 110 TRP A N 1
ATOM 887 C CA . TRP A 1 110 ? -3.215 -3.167 -9.048 1.00 98.50 110 TRP A CA 1
ATOM 888 C C . TRP A 1 110 ? -3.656 -1.704 -9.085 1.00 98.50 110 TRP A C 1
ATOM 890 O O . TRP A 1 110 ? -4.436 -1.289 -8.233 1.00 98.50 110 TRP A O 1
ATOM 900 N N . MET A 1 111 ? -3.225 -0.937 -10.088 1.00 98.56 111 MET A N 1
ATOM 901 C CA . MET A 1 111 ? -3.621 0.467 -10.232 1.00 98.56 111 MET A CA 1
ATOM 902 C C . MET A 1 111 ? -5.140 0.620 -10.361 1.00 98.56 111 MET A C 1
ATOM 904 O O . MET A 1 111 ? -5.730 1.461 -9.687 1.00 98.56 111 MET A O 1
ATOM 908 N N . GLN A 1 112 ? -5.782 -0.216 -11.183 1.00 98.50 112 GLN A N 1
ATOM 909 C CA . GLN A 1 112 ? -7.239 -0.221 -11.323 1.00 98.50 112 GLN A CA 1
ATOM 910 C C . GLN A 1 112 ? -7.929 -0.519 -9.994 1.00 98.50 112 GLN A C 1
ATOM 912 O O . GLN A 1 112 ? -8.893 0.155 -9.641 1.00 98.50 112 GLN A O 1
ATOM 917 N N . GLU A 1 113 ? -7.419 -1.489 -9.238 1.00 98.56 113 GLU A N 1
ATOM 918 C CA . GLU A 1 113 ? -8.051 -1.908 -7.994 1.00 98.56 113 GLU A CA 1
ATOM 919 C C . GLU A 1 113 ? -7.884 -0.931 -6.835 1.00 98.56 113 GLU A C 1
ATOM 921 O O . GLU A 1 113 ? -8.806 -0.759 -6.033 1.00 98.56 113 GLU A O 1
ATOM 926 N N . LEU A 1 114 ? -6.736 -0.262 -6.757 1.00 98.44 114 LEU A N 1
ATOM 927 C CA . LEU A 1 114 ? -6.504 0.803 -5.786 1.00 98.44 114 LEU A CA 1
ATOM 928 C C . LEU A 1 114 ? -7.426 1.996 -6.076 1.00 98.44 114 LEU A C 1
ATOM 930 O O . LEU A 1 114 ? -8.135 2.452 -5.178 1.00 98.44 114 LEU A O 1
ATOM 934 N N . LEU A 1 115 ? -7.503 2.431 -7.338 1.00 98.25 115 LEU A N 1
ATOM 935 C CA . LEU A 1 115 ? -8.392 3.519 -7.754 1.00 98.25 115 LEU A CA 1
ATOM 936 C C . LEU A 1 115 ? -9.873 3.163 -7.553 1.00 98.25 115 LEU A C 1
ATOM 938 O O . LEU A 1 115 ? -10.642 3.990 -7.066 1.00 98.25 115 LEU A O 1
ATOM 942 N N . ALA A 1 116 ? -10.280 1.925 -7.855 1.00 97.44 116 ALA A N 1
ATOM 943 C CA . ALA A 1 116 ? -11.646 1.449 -7.618 1.00 97.44 116 ALA A CA 1
ATOM 944 C C . ALA A 1 116 ? -12.020 1.444 -6.125 1.00 97.44 116 ALA A C 1
ATOM 946 O O . ALA A 1 116 ? -13.186 1.625 -5.776 1.00 97.44 116 ALA A O 1
ATOM 947 N N . ALA A 1 117 ? -11.038 1.286 -5.235 1.00 96.44 117 ALA A N 1
ATOM 948 C CA . ALA A 1 117 ? -11.208 1.427 -3.791 1.00 96.44 117 ALA A CA 1
ATOM 949 C C . ALA A 1 117 ? -11.093 2.879 -3.290 1.00 96.44 117 ALA A C 1
ATOM 951 O O . ALA A 1 117 ? -11.033 3.093 -2.081 1.00 96.44 117 ALA A O 1
ATOM 952 N N . SER A 1 118 ? -11.073 3.869 -4.193 1.00 96.94 118 SER A N 1
ATOM 953 C CA . SER A 1 118 ? -10.889 5.295 -3.878 1.00 96.94 118 SER A CA 1
ATOM 954 C C . SER A 1 118 ? -9.564 5.616 -3.171 1.00 96.94 118 SER A C 1
ATOM 956 O O . SER A 1 118 ? -9.473 6.611 -2.454 1.00 96.94 118 SER A O 1
ATOM 958 N N . LEU A 1 119 ? -8.532 4.791 -3.373 1.00 97.69 119 LEU A N 1
ATOM 959 C CA . LEU A 1 119 ? -7.172 5.085 -2.925 1.00 97.69 119 LEU A CA 1
ATOM 960 C C . LEU A 1 119 ? -6.454 5.943 -3.969 1.00 97.69 119 LEU A C 1
ATOM 962 O O . LEU A 1 119 ? -6.616 5.734 -5.173 1.00 97.69 119 LEU A O 1
ATOM 966 N N . ASP A 1 120 ? -5.628 6.886 -3.514 1.00 98.25 120 ASP A N 1
ATOM 967 C CA . ASP A 1 120 ? -4.801 7.691 -4.412 1.00 98.25 120 ASP A CA 1
ATOM 968 C C . ASP A 1 120 ? -3.659 6.830 -4.968 1.00 98.25 120 ASP A C 1
ATOM 970 O O . ASP A 1 120 ? -2.779 6.379 -4.230 1.00 98.25 120 ASP A O 1
ATOM 974 N N . ALA A 1 121 ? -3.685 6.591 -6.277 1.00 98.50 121 ALA A N 1
ATOM 975 C CA . ALA A 1 121 ? -2.652 5.857 -6.985 1.00 98.50 121 ALA A CA 1
ATOM 976 C C . ALA A 1 121 ? -2.246 6.602 -8.262 1.00 98.50 121 ALA A C 1
ATOM 978 O O . ALA A 1 121 ? -3.089 7.126 -8.993 1.00 98.50 121 ALA A O 1
ATOM 979 N N . SER A 1 122 ? -0.950 6.674 -8.566 1.00 98.38 122 SER A N 1
ATOM 980 C CA . SER A 1 122 ? -0.458 7.294 -9.805 1.00 98.38 122 SER A CA 1
ATOM 981 C C . SER A 1 122 ? 0.774 6.583 -10.370 1.00 98.38 122 SER A C 1
ATOM 983 O O . SER A 1 122 ? 1.476 5.871 -9.658 1.00 98.38 122 SER A O 1
ATOM 985 N N . VAL A 1 123 ? 1.048 6.794 -11.658 1.00 98.31 123 VAL A N 1
ATOM 986 C CA . VAL A 1 123 ? 2.309 6.373 -12.284 1.00 98.31 123 VAL A CA 1
ATOM 987 C C . VAL A 1 123 ? 3.250 7.570 -12.333 1.00 98.31 123 VAL A C 1
ATOM 989 O O . VAL A 1 123 ? 2.864 8.638 -12.806 1.00 98.31 123 VAL A O 1
ATOM 992 N N . CYS A 1 124 ? 4.477 7.399 -11.851 1.00 98.12 124 CYS A N 1
ATOM 993 C CA . CYS A 1 124 ? 5.534 8.398 -11.939 1.00 98.12 124 CYS A CA 1
ATOM 994 C C . CYS A 1 124 ? 6.501 8.018 -13.064 1.00 98.12 124 CYS A C 1
ATOM 996 O O . CYS A 1 124 ? 7.221 7.024 -12.962 1.00 98.12 124 CYS A O 1
ATOM 998 N N . HIS A 1 125 ? 6.515 8.809 -14.136 1.00 96.62 125 HIS A N 1
ATOM 999 C CA . HIS A 1 125 ? 7.451 8.629 -15.241 1.00 96.62 125 HIS A CA 1
ATOM 1000 C C . HIS A 1 125 ? 8.719 9.445 -15.000 1.00 96.62 125 HIS A C 1
ATOM 1002 O O . HIS A 1 125 ? 8.677 10.674 -14.949 1.00 96.62 125 HIS A O 1
ATOM 1008 N N . VAL A 1 126 ? 9.851 8.754 -14.885 1.00 95.75 126 VAL A N 1
ATOM 1009 C CA . VAL A 1 126 ? 11.170 9.379 -14.806 1.00 95.75 126 VAL A CA 1
ATOM 1010 C C . VAL A 1 126 ? 11.676 9.613 -16.225 1.00 95.75 126 VAL A C 1
ATOM 1012 O O . VAL A 1 126 ? 11.770 8.679 -17.023 1.00 95.75 126 VAL A O 1
ATOM 1015 N N . LEU A 1 127 ? 11.990 10.867 -16.545 1.00 92.25 127 LEU A N 1
ATOM 1016 C CA . LEU A 1 127 ? 12.519 11.261 -17.850 1.00 92.25 127 LEU A CA 1
ATOM 1017 C C . LEU A 1 127 ? 14.050 11.274 -17.817 1.00 92.25 127 LEU A C 1
ATOM 1019 O O . LEU A 1 127 ? 14.646 11.648 -16.806 1.00 92.25 127 LEU A O 1
ATOM 1023 N N . GLU A 1 128 ? 14.691 10.892 -18.927 1.00 86.88 128 GLU A N 1
ATOM 1024 C CA . GLU A 1 128 ? 16.127 11.141 -19.086 1.00 86.88 128 GLU A CA 1
ATOM 1025 C C . GLU A 1 128 ? 16.347 12.660 -19.092 1.00 86.88 128 GLU A C 1
ATOM 1027 O O . GLU A 1 128 ? 15.612 13.372 -19.789 1.00 86.88 128 GLU A O 1
ATOM 1032 N N . PRO A 1 129 ? 17.338 13.183 -18.346 1.00 79.88 129 PRO A N 1
ATOM 1033 C CA . PRO A 1 129 ? 17.764 14.557 -18.536 1.00 79.88 129 PRO A CA 1
ATOM 1034 C C . PRO A 1 129 ? 18.095 14.726 -20.015 1.00 79.88 129 PRO A C 1
ATOM 1036 O O . PRO A 1 129 ? 18.852 13.924 -20.568 1.00 79.88 129 PRO A O 1
ATOM 1039 N N . HIS A 1 130 ? 17.525 15.739 -20.670 1.00 70.69 130 HIS A N 1
ATOM 1040 C CA . HIS A 1 130 ? 17.951 16.072 -22.021 1.00 70.69 130 HIS A CA 1
ATOM 1041 C C . HIS A 1 130 ? 19.468 16.226 -21.988 1.00 70.69 130 HIS A C 1
ATOM 1043 O O . HIS A 1 130 ? 19.986 17.031 -21.212 1.00 70.69 130 HIS A O 1
ATOM 1049 N N . SER A 1 131 ? 20.187 15.431 -22.785 1.00 59.22 131 SER A N 1
ATOM 1050 C CA . SER A 1 131 ? 21.607 15.667 -22.980 1.00 59.22 131 SER A CA 1
ATOM 1051 C C . SER A 1 131 ? 21.707 17.064 -23.573 1.00 59.22 131 SER A C 1
ATOM 1053 O O . SER A 1 131 ? 21.432 17.255 -24.762 1.00 59.22 131 SER A O 1
ATOM 1055 N N . THR A 1 132 ? 22.049 18.060 -22.762 1.00 51.81 132 THR A N 1
ATOM 1056 C CA . THR A 1 132 ? 22.574 19.306 -23.290 1.00 51.81 132 THR A CA 1
ATOM 1057 C C . THR A 1 132 ? 23.815 18.871 -24.047 1.00 51.81 132 THR A C 1
ATOM 1059 O O . THR A 1 132 ? 24.840 18.563 -23.443 1.00 51.81 132 THR A O 1
ATOM 1062 N N . ARG A 1 133 ? 23.699 18.724 -25.373 1.00 45.84 133 ARG A N 1
ATOM 1063 C CA . ARG A 1 133 ? 24.859 18.674 -26.252 1.00 45.84 133 ARG A CA 1
ATOM 1064 C C . ARG A 1 133 ? 25.640 19.916 -25.866 1.00 45.84 133 ARG A C 1
ATOM 1066 O O . ARG A 1 133 ? 25.187 21.021 -26.150 1.00 45.84 133 ARG A O 1
ATOM 1073 N N . ALA A 1 134 ? 26.748 19.732 -25.153 1.00 46.66 134 ALA A N 1
ATOM 1074 C CA . ALA A 1 134 ? 27.747 20.765 -25.042 1.00 46.66 134 ALA A CA 1
ATOM 1075 C C . ALA A 1 134 ? 28.015 21.198 -26.480 1.00 46.66 134 ALA A C 1
ATOM 1077 O O . ALA A 1 134 ? 28.470 20.397 -27.301 1.00 46.66 134 ALA A O 1
ATOM 1078 N N . THR A 1 135 ? 27.623 22.422 -26.810 1.00 46.09 135 THR A N 1
ATOM 1079 C CA . THR A 1 135 ? 28.013 23.108 -28.031 1.00 46.09 135 THR A CA 1
ATOM 1080 C C . THR A 1 135 ? 29.516 23.353 -27.928 1.00 46.09 135 THR A C 1
ATOM 1082 O O . THR A 1 135 ? 29.983 24.455 -27.688 1.00 46.09 135 THR A O 1
ATOM 1085 N N . HIS A 1 136 ? 30.289 22.279 -28.080 1.00 46.72 136 HIS A N 1
ATOM 1086 C CA . HIS A 1 136 ? 31.618 22.329 -28.656 1.00 46.72 136 HIS A CA 1
ATOM 1087 C C . HIS A 1 136 ? 31.422 22.520 -30.164 1.00 46.72 136 HIS A C 1
ATOM 1089 O O . HIS A 1 136 ? 31.402 21.570 -30.940 1.00 46.72 136 HIS A O 1
ATOM 1095 N N . LEU A 1 137 ? 31.207 23.770 -30.555 1.00 42.84 137 LEU A N 1
ATOM 1096 C CA . LEU A 1 137 ? 31.609 24.307 -31.851 1.00 42.84 137 LEU A CA 1
ATOM 1097 C C . LEU A 1 137 ? 32.427 25.546 -31.465 1.00 42.84 137 LEU A C 1
ATOM 1099 O O . LEU A 1 137 ? 31.859 26.522 -30.990 1.00 42.84 137 LEU A O 1
ATOM 1103 N N . LEU A 1 138 ? 33.718 25.355 -31.184 1.00 39.56 138 LEU A N 1
ATOM 1104 C CA . LEU A 1 138 ? 34.818 25.594 -32.126 1.00 39.56 138 LEU A CA 1
ATOM 1105 C C . LEU A 1 138 ? 34.774 27.015 -32.700 1.00 39.56 138 LEU A C 1
ATOM 1107 O O . LEU A 1 138 ? 33.897 27.336 -33.494 1.00 39.56 138 LEU A O 1
ATOM 1111 N N . GLU A 1 139 ? 35.729 27.815 -32.215 1.00 37.12 139 GLU A N 1
ATOM 1112 C CA . GLU A 1 139 ? 36.600 28.713 -32.985 1.00 37.12 139 GLU A CA 1
ATOM 1113 C C . GLU A 1 139 ? 36.035 29.218 -34.320 1.00 37.12 139 GLU A C 1
ATOM 1115 O O . GLU A 1 139 ? 35.927 28.445 -35.267 1.00 37.12 139 GLU A O 1
ATOM 1120 N N . TYR A 1 140 ? 35.717 30.516 -34.387 1.00 42.50 140 TYR A N 1
ATOM 1121 C CA . TYR A 1 140 ? 36.443 31.540 -35.161 1.00 42.50 140 TYR A CA 1
ATOM 1122 C C . TYR A 1 140 ? 36.062 32.933 -34.648 1.00 42.50 140 TYR A C 1
ATOM 1124 O O . TYR A 1 140 ? 34.848 33.198 -34.500 1.00 42.50 140 TYR A O 1
#